Protein AF-A0A1J9QY02-F1 (afdb_monomer_lite)

Radius of gyration: 29.74 Å; chains: 1; bounding box: 43×80×34 Å

Secondary structure (DSSP, 8-state):
--HHHHHHHHHHHHHHHHHHHHHHHHH-HHHHHHHHHHSPPPPPP-----------S--TT-S------------STTHHHHHTT--

Organism: NCBI:txid1658174

Foldseek 3Di:
DDPVVVVVVVVVVVCVVCVVVVVVCVVDVVNVVVCCVVDPPDPDDPPPDPDPPCPDPPPPPPDDDDDDDDDDDDDDPPPVVVVVVVD

Sequence (87 aa):
LTPQLLKAAVTTALNKLLAPVQAAFQANPDWQEIEKKAYPPPPEPEKKKKKPKDKGCRYPGGGAAAAAAAPRQEVDGVEEKLEKLAV

Structure (mmCIF, N/CA/C/O backbone):
data_AF-A0A1J9QY02-F1
#
_entry.id   AF-A0A1J9QY02-F1
#
loop_
_atom_site.group_PDB
_atom_site.id
_atom_site.type_symbol
_atom_site.label_atom_id
_atom_site.label_alt_id
_atom_site.label_comp_id
_atom_site.label_asym_id
_atom_site.label_entity_id
_atom_site.label_seq_id
_atom_site.pdbx_PDB_ins_code
_atom_site.Cartn_x
_atom_site.Cartn_y
_atom_site.Cartn_z
_atom_site.occupancy
_atom_site.B_iso_or_equiv
_atom_site.auth_seq_id
_atom_site.auth_comp_id
_atom_site.auth_asym_id
_atom_site.auth_atom_id
_atom_site.pdbx_PDB_model_num
ATOM 1 N N . LEU A 1 1 ? 12.099 -13.633 -20.624 1.00 84.06 1 LEU A N 1
ATOM 2 C CA . LEU A 1 1 ? 11.643 -12.788 -19.496 1.00 84.06 1 LEU A CA 1
ATOM 3 C C . LEU A 1 1 ? 12.236 -11.396 -19.679 1.00 84.06 1 LEU A C 1
ATOM 5 O O . LEU A 1 1 ? 13.452 -11.281 -19.654 1.00 84.06 1 LEU A O 1
ATOM 9 N N . THR A 1 2 ? 11.419 -10.371 -19.934 1.00 94.44 2 THR A N 1
ATOM 10 C CA . THR A 1 2 ? 11.900 -8.980 -20.026 1.00 94.44 2 THR A CA 1
ATOM 11 C C . THR A 1 2 ? 11.574 -8.225 -18.735 1.00 94.44 2 THR A C 1
ATOM 13 O O . THR A 1 2 ? 10.586 -8.560 -18.073 1.00 94.44 2 THR A O 1
ATOM 16 N N . PRO A 1 3 ? 12.350 -7.191 -18.363 1.00 94.50 3 PRO A N 1
ATOM 17 C CA . PRO A 1 3 ? 12.051 -6.379 -17.184 1.00 94.50 3 PRO A CA 1
ATOM 18 C C . PRO A 1 3 ? 10.649 -5.751 -17.215 1.00 94.50 3 PRO A C 1
ATOM 20 O O . PRO A 1 3 ? 10.009 -5.616 -16.175 1.00 94.50 3 PRO A O 1
ATOM 23 N N . GLN A 1 4 ? 10.158 -5.385 -18.401 1.00 95.50 4 GLN A N 1
ATOM 24 C CA . GLN A 1 4 ? 8.831 -4.802 -18.605 1.00 95.50 4 GLN A CA 1
ATOM 25 C C . GLN A 1 4 ? 7.727 -5.802 -18.245 1.00 95.50 4 GLN A C 1
ATOM 27 O O . GLN A 1 4 ? 6.812 -5.459 -17.497 1.00 95.50 4 GLN A O 1
ATOM 32 N N . LEU A 1 5 ? 7.850 -7.050 -18.713 1.00 94.81 5 LEU A N 1
ATOM 33 C CA . LEU A 1 5 ? 6.902 -8.112 -18.376 1.00 94.81 5 LEU A CA 1
ATOM 34 C C . LEU A 1 5 ? 6.952 -8.467 -16.888 1.00 94.81 5 LEU A C 1
ATOM 36 O O . LEU A 1 5 ? 5.905 -8.675 -16.280 1.00 94.81 5 LEU A O 1
ATOM 40 N N . LEU A 1 6 ? 8.145 -8.490 -16.288 1.00 95.19 6 LEU A N 1
ATOM 41 C CA . LEU A 1 6 ? 8.300 -8.791 -14.865 1.00 95.19 6 LEU A CA 1
ATOM 42 C C . LEU A 1 6 ? 7.605 -7.741 -13.996 1.00 95.19 6 LEU A C 1
ATOM 44 O O . LEU A 1 6 ? 6.828 -8.102 -13.117 1.00 95.19 6 LEU A O 1
ATOM 48 N N . LYS A 1 7 ? 7.828 -6.449 -14.267 1.00 95.50 7 LYS A N 1
ATOM 49 C CA . LYS A 1 7 ? 7.165 -5.363 -13.531 1.00 95.50 7 LYS A CA 1
ATOM 50 C C . LYS A 1 7 ? 5.643 -5.477 -13.630 1.00 95.50 7 LYS A C 1
ATOM 52 O O . LYS A 1 7 ? 4.978 -5.471 -12.604 1.00 95.50 7 LYS A O 1
ATOM 57 N N . ALA A 1 8 ? 5.101 -5.666 -14.835 1.00 96.06 8 ALA A N 1
ATOM 58 C CA . ALA A 1 8 ? 3.656 -5.780 -15.039 1.00 96.06 8 ALA A CA 1
ATOM 59 C C . ALA A 1 8 ? 3.038 -6.986 -14.300 1.00 96.06 8 ALA A C 1
ATOM 61 O O . ALA A 1 8 ? 1.991 -6.863 -13.654 1.00 96.06 8 ALA A O 1
ATOM 62 N N . ALA A 1 9 ? 3.703 -8.144 -14.357 1.00 96.12 9 ALA A N 1
ATOM 63 C CA . ALA A 1 9 ? 3.253 -9.356 -13.680 1.00 96.12 9 ALA A CA 1
ATOM 64 C C . ALA A 1 9 ? 3.299 -9.211 -12.150 1.00 96.12 9 ALA A C 1
ATOM 66 O O . ALA A 1 9 ? 2.324 -9.536 -11.471 1.00 96.12 9 ALA A O 1
ATOM 67 N N . VAL A 1 10 ? 4.393 -8.661 -11.612 1.00 96.56 10 VAL A N 1
ATOM 68 C CA . VAL A 1 10 ? 4.549 -8.423 -10.170 1.00 96.56 10 VAL A CA 1
ATOM 69 C C . VAL A 1 10 ? 3.533 -7.401 -9.671 1.00 96.56 10 VAL A C 1
ATOM 71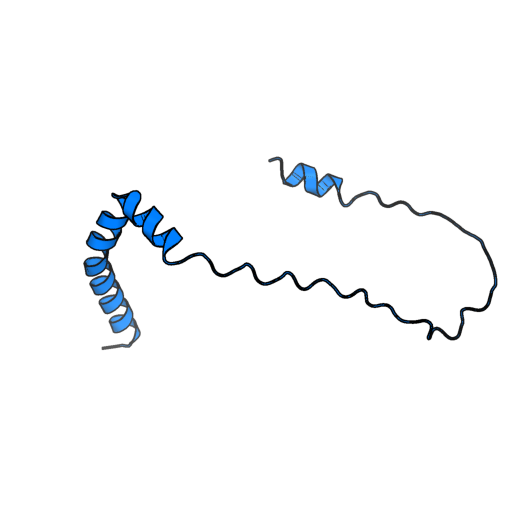 O O . VAL A 1 10 ? 2.876 -7.661 -8.669 1.00 96.56 10 VAL A O 1
ATOM 74 N N . THR A 1 11 ? 3.332 -6.284 -10.377 1.00 97.00 11 THR A N 1
ATOM 75 C CA . THR A 1 11 ? 2.322 -5.280 -10.004 1.00 97.00 11 THR A CA 1
ATOM 76 C C . THR A 1 11 ? 0.928 -5.895 -9.938 1.00 97.00 11 THR A C 1
ATOM 78 O O . THR A 1 11 ? 0.188 -5.654 -8.989 1.00 97.00 11 THR A O 1
ATOM 81 N N . THR A 1 12 ? 0.579 -6.745 -10.905 1.00 97.00 12 THR A N 1
ATOM 82 C CA . THR A 1 12 ? -0.726 -7.416 -10.924 1.00 97.00 12 THR A CA 1
ATOM 83 C C . THR A 1 12 ? -0.891 -8.368 -9.738 1.00 97.00 12 THR A C 1
ATOM 85 O O . THR A 1 12 ? -1.939 -8.371 -9.094 1.00 97.00 12 THR A O 1
ATOM 88 N N . ALA A 1 13 ? 0.130 -9.173 -9.432 1.00 97.50 13 ALA A N 1
ATOM 89 C CA . ALA A 1 13 ? 0.102 -10.08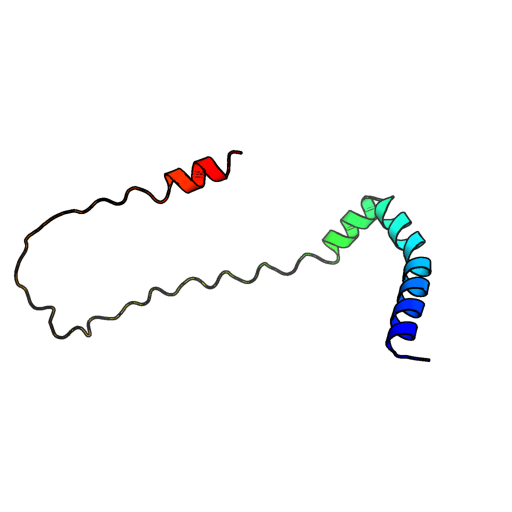9 -8.292 1.00 97.50 13 ALA A CA 1
ATOM 90 C C . ALA A 1 13 ? 0.023 -9.336 -6.953 1.00 97.50 13 ALA A C 1
ATOM 92 O O . ALA A 1 13 ? -0.776 -9.689 -6.087 1.00 97.50 13 ALA A O 1
ATOM 93 N N . LEU A 1 14 ? 0.800 -8.262 -6.815 1.00 97.88 14 LEU A N 1
ATOM 94 C CA . LEU A 1 14 ? 0.845 -7.431 -5.617 1.00 97.88 14 LEU A CA 1
ATOM 95 C C . LEU A 1 14 ? -0.495 -6.722 -5.386 1.00 97.88 14 LEU A C 1
ATOM 97 O O . LEU A 1 14 ? -1.028 -6.772 -4.281 1.00 97.88 14 LEU A O 1
ATOM 101 N N . ASN A 1 15 ? -1.100 -6.152 -6.429 1.00 97.81 15 ASN A N 1
ATOM 102 C CA . ASN A 1 15 ? -2.410 -5.508 -6.318 1.00 97.81 15 ASN A CA 1
ATOM 103 C C . ASN A 1 15 ? -3.505 -6.494 -5.893 1.00 97.81 15 ASN A C 1
ATOM 105 O O . ASN A 1 15 ? -4.345 -6.149 -5.069 1.00 97.81 15 ASN A O 1
ATOM 109 N N . LYS A 1 16 ? -3.478 -7.736 -6.396 1.00 97.50 16 LYS A N 1
ATOM 110 C CA . LYS A 1 16 ? -4.423 -8.782 -5.966 1.00 97.50 16 LYS A CA 1
ATOM 111 C C . LYS A 1 16 ? -4.274 -9.123 -4.484 1.00 97.50 16 LYS A C 1
ATOM 113 O O . LYS A 1 16 ? -5.276 -9.346 -3.815 1.00 97.50 16 LYS A O 1
ATOM 118 N N . LEU A 1 17 ? -3.040 -9.147 -3.981 1.00 97.56 17 LEU A N 1
ATOM 119 C CA . LEU A 1 17 ? -2.761 -9.417 -2.573 1.00 97.56 17 LEU A CA 1
ATOM 120 C C . LEU A 1 17 ? -3.185 -8.253 -1.664 1.00 97.56 17 LEU A C 1
ATOM 122 O O . LEU A 1 17 ? -3.708 -8.488 -0.578 1.00 97.56 17 LEU A O 1
ATOM 126 N N . LEU A 1 18 ? -2.981 -7.007 -2.104 1.00 97.50 18 LEU A N 1
ATOM 127 C CA . LEU A 1 18 ? -3.314 -5.816 -1.316 1.00 97.50 18 LEU A CA 1
ATOM 128 C C . LEU A 1 18 ? -4.791 -5.410 -1.387 1.00 97.50 18 LEU A C 1
ATOM 130 O O . LEU A 1 18 ? -5.271 -4.754 -0.465 1.00 97.50 18 LEU A O 1
ATOM 134 N N . ALA A 1 19 ? -5.520 -5.804 -2.434 1.00 97.31 19 ALA A N 1
ATOM 135 C CA . ALA A 1 19 ? -6.934 -5.475 -2.617 1.00 97.31 19 ALA A CA 1
ATOM 136 C C . ALA A 1 19 ? -7.819 -5.733 -1.376 1.00 97.31 19 ALA A C 1
ATOM 138 O O . ALA A 1 19 ? -8.534 -4.813 -0.977 1.00 97.31 19 ALA A O 1
ATOM 139 N N . PRO A 1 20 ? -7.780 -6.909 -0.710 1.00 97.44 20 PRO A N 1
ATOM 140 C CA . PRO A 1 20 ? -8.597 -7.137 0.484 1.00 97.44 20 PRO A CA 1
ATOM 141 C C . PRO A 1 20 ? -8.191 -6.255 1.673 1.00 97.44 20 PRO A C 1
ATOM 143 O O . PRO A 1 20 ? -9.055 -5.821 2.430 1.00 97.44 20 PRO A O 1
ATOM 146 N N . VAL A 1 21 ? -6.899 -5.949 1.827 1.00 95.94 21 VAL A N 1
ATOM 147 C CA . VAL A 1 21 ? -6.402 -5.074 2.902 1.00 95.94 21 VAL A CA 1
ATOM 148 C C . VAL A 1 21 ? -6.889 -3.643 2.691 1.00 95.94 21 VAL A C 1
ATOM 150 O O . VAL A 1 21 ? -7.394 -3.016 3.619 1.00 95.94 21 VAL A O 1
ATOM 153 N N . GLN A 1 22 ? -6.802 -3.145 1.455 1.00 95.56 22 GLN A N 1
ATOM 154 C CA . GLN A 1 22 ? -7.323 -1.828 1.092 1.00 95.56 22 GLN A CA 1
ATOM 155 C C . GLN A 1 22 ? -8.841 -1.761 1.281 1.00 95.56 22 GLN A C 1
ATOM 157 O O . GLN A 1 22 ? -9.335 -0.789 1.840 1.00 95.56 22 GLN A O 1
ATOM 162 N N . ALA A 1 23 ? -9.581 -2.799 0.884 1.00 96.44 23 ALA A N 1
ATOM 163 C CA . ALA A 1 23 ? -11.027 -2.851 1.083 1.00 96.44 23 ALA A CA 1
ATOM 164 C C . ALA A 1 23 ? -11.410 -2.820 2.573 1.00 96.44 23 ALA A C 1
ATOM 166 O O . ALA A 1 23 ? -12.297 -2.060 2.956 1.00 96.44 23 ALA A O 1
ATOM 167 N N . ALA A 1 24 ? -10.714 -3.585 3.421 1.00 95.25 24 ALA A N 1
ATOM 168 C CA . ALA A 1 24 ? -10.939 -3.583 4.867 1.00 95.25 24 ALA A CA 1
ATOM 169 C C . ALA A 1 24 ? -10.640 -2.214 5.503 1.00 95.25 24 ALA A C 1
ATOM 171 O O . ALA A 1 24 ? -11.398 -1.745 6.348 1.00 95.25 24 ALA A O 1
ATOM 172 N N . PHE A 1 25 ? -9.572 -1.550 5.056 1.00 94.88 25 PHE A N 1
ATOM 173 C CA . PHE A 1 25 ? -9.223 -0.202 5.497 1.00 94.88 25 PHE A CA 1
ATOM 174 C C . PHE A 1 25 ? -10.253 0.852 5.059 1.00 94.88 25 PHE A C 1
ATOM 176 O O . PHE A 1 25 ? -10.628 1.722 5.841 1.00 94.88 25 PHE A O 1
ATOM 183 N N . GLN A 1 26 ? -10.763 0.763 3.829 1.00 94.00 26 GLN A N 1
ATOM 184 C CA . GLN A 1 26 ? -11.768 1.706 3.330 1.00 94.00 26 GLN A CA 1
ATOM 185 C C . GLN A 1 26 ? -13.149 1.499 3.963 1.00 94.00 26 GLN A C 1
ATOM 187 O O . GLN A 1 26 ? -13.901 2.457 4.110 1.00 94.00 26 GLN A O 1
ATOM 192 N N . ALA A 1 27 ? -13.480 0.268 4.358 1.00 95.75 27 ALA A N 1
ATOM 193 C CA . ALA A 1 27 ? -14.741 -0.042 5.024 1.00 95.75 27 ALA A CA 1
ATOM 194 C C . ALA A 1 27 ? -14.792 0.433 6.488 1.00 95.75 27 ALA A C 1
ATOM 196 O O . ALA A 1 27 ? -15.889 0.594 7.020 1.00 95.75 27 ALA A O 1
ATOM 197 N N . ASN A 1 28 ? -13.640 0.643 7.141 1.00 94.19 28 ASN A N 1
ATOM 198 C CA . ASN A 1 28 ? -13.576 0.999 8.557 1.00 94.19 28 ASN A CA 1
ATOM 199 C C . ASN A 1 28 ? -13.033 2.429 8.783 1.00 94.19 28 ASN A C 1
ATOM 201 O O . ASN A 1 28 ? -11.822 2.640 8.673 1.00 94.19 28 ASN A O 1
ATOM 205 N N . PRO A 1 29 ? -13.885 3.404 9.158 1.00 91.50 29 PRO A N 1
ATOM 206 C CA . PRO A 1 29 ? -13.455 4.782 9.397 1.00 91.50 29 PRO A CA 1
ATOM 207 C C . PRO A 1 29 ? -12.503 4.919 10.594 1.00 91.50 29 PRO A C 1
ATOM 209 O O . PRO A 1 29 ? -11.578 5.731 10.537 1.00 91.50 29 PRO A O 1
ATOM 212 N N . ASP A 1 30 ? -12.646 4.084 11.626 1.00 92.00 30 ASP A N 1
ATOM 213 C CA . ASP A 1 30 ? -11.798 4.140 12.824 1.00 92.00 30 ASP A CA 1
ATOM 214 C C . ASP A 1 30 ? -10.328 3.872 12.473 1.00 92.00 30 ASP A C 1
ATOM 216 O O . ASP A 1 30 ? -9.410 4.488 13.020 1.00 92.00 30 ASP A O 1
ATOM 220 N N . TRP A 1 31 ? -10.086 2.981 11.508 1.00 91.94 31 TRP A N 1
ATOM 221 C CA . TRP A 1 31 ? -8.737 2.677 11.029 1.00 91.94 31 TRP A CA 1
ATOM 222 C C . TRP A 1 31 ? -8.115 3.857 10.276 1.00 91.94 31 TRP A C 1
ATOM 224 O O . TRP A 1 31 ? -6.920 4.112 10.431 1.00 91.94 31 TRP A O 1
ATOM 234 N N . GLN A 1 32 ? -8.913 4.623 9.528 1.00 91.31 32 GLN A N 1
ATOM 235 C CA . GLN A 1 32 ? -8.444 5.825 8.829 1.00 91.31 32 GLN A CA 1
ATOM 236 C C . GLN A 1 32 ? -8.094 6.951 9.804 1.00 91.31 32 GLN A C 1
ATOM 238 O O . GLN A 1 32 ? -7.147 7.710 9.588 1.00 91.31 32 GLN A O 1
ATOM 243 N N . GLU A 1 33 ? -8.847 7.080 10.896 1.00 90.19 33 GLU A N 1
ATOM 244 C CA . GLU A 1 33 ? -8.545 8.059 11.938 1.00 90.19 33 GLU A CA 1
ATOM 245 C C . GLU A 1 33 ? -7.253 7.730 12.685 1.00 90.19 33 GLU A C 1
ATOM 247 O O . GLU A 1 33 ? -6.464 8.632 12.987 1.00 90.19 33 GLU A O 1
ATOM 252 N N . ILE A 1 34 ? -7.020 6.447 12.971 1.00 89.81 34 ILE A N 1
ATOM 253 C CA . ILE A 1 34 ? -5.778 5.984 13.593 1.00 89.81 34 ILE A CA 1
ATOM 254 C C . ILE A 1 34 ? -4.593 6.225 12.655 1.00 89.81 34 ILE A C 1
ATOM 256 O O . ILE A 1 34 ? -3.567 6.715 13.121 1.00 89.81 34 ILE A O 1
ATOM 260 N N . GLU A 1 35 ? -4.731 5.966 11.351 1.00 89.81 35 GLU A N 1
ATOM 261 C CA . GLU A 1 35 ? -3.675 6.245 10.368 1.00 89.81 35 GLU A CA 1
ATOM 262 C C . GLU A 1 35 ? -3.264 7.723 10.394 1.00 89.81 35 GLU A C 1
ATOM 264 O O . GLU A 1 35 ? -2.080 8.026 10.526 1.00 89.81 35 GLU A O 1
ATOM 269 N N . LYS A 1 36 ? -4.231 8.649 10.366 1.00 88.56 36 LYS A N 1
ATOM 270 C CA . LYS A 1 36 ? -3.961 10.100 10.407 1.00 88.56 36 LYS A CA 1
ATOM 271 C C . LYS A 1 36 ? -3.264 10.544 11.694 1.00 88.56 36 LYS A C 1
ATOM 273 O O . LYS A 1 36 ? -2.463 11.475 11.667 1.00 88.56 36 LYS A O 1
ATOM 278 N N . LYS A 1 37 ? -3.582 9.905 12.824 1.00 89.25 37 LYS A N 1
ATOM 279 C CA . LYS A 1 37 ? -2.944 10.182 14.122 1.00 89.25 37 LYS A CA 1
ATOM 280 C C . LYS A 1 37 ? -1.539 9.579 14.203 1.00 89.25 37 LYS A C 1
ATOM 282 O O . LYS A 1 37 ? -0.650 10.207 14.768 1.00 89.25 37 LYS A O 1
ATOM 287 N N . ALA A 1 38 ? -1.344 8.379 13.657 1.00 91.12 38 ALA A N 1
ATOM 288 C CA . ALA A 1 38 ? -0.068 7.665 13.672 1.00 91.12 38 ALA A CA 1
ATOM 289 C C . ALA A 1 38 ? 0.943 8.253 12.677 1.00 91.12 38 ALA A C 1
ATOM 291 O O . ALA A 1 38 ? 2.135 8.323 12.973 1.00 91.12 38 ALA A O 1
ATOM 292 N N . TYR A 1 39 ? 0.458 8.705 11.522 1.00 88.38 39 TYR A N 1
ATOM 293 C CA . TYR A 1 39 ? 1.250 9.279 10.441 1.00 88.38 39 TYR A CA 1
ATOM 294 C C . TYR A 1 39 ? 0.709 10.668 10.079 1.00 88.38 39 TYR A C 1
ATOM 296 O O . TYR A 1 39 ? 0.072 10.833 9.034 1.00 88.38 39 TYR A O 1
ATOM 304 N N . PRO A 1 40 ? 0.937 11.688 10.933 1.00 84.19 40 PRO A N 1
ATOM 305 C CA . PRO A 1 40 ? 0.560 13.049 10.594 1.00 84.19 40 PRO A CA 1
ATOM 306 C C . PRO A 1 40 ? 1.307 13.491 9.324 1.00 84.19 40 PRO A C 1
ATOM 308 O O . PRO A 1 40 ? 2.479 13.137 9.146 1.00 84.19 40 PRO A O 1
ATOM 311 N N . PRO A 1 41 ? 0.665 14.268 8.433 1.00 81.00 41 PRO A N 1
ATOM 312 C CA . PRO A 1 41 ? 1.326 14.799 7.249 1.00 81.00 41 PRO A CA 1
ATOM 313 C C . PRO A 1 41 ? 2.599 15.566 7.638 1.00 81.00 41 PRO A C 1
ATOM 315 O O . PRO A 1 41 ? 2.595 16.256 8.665 1.00 81.00 41 PRO A O 1
ATOM 318 N N . PRO A 1 42 ? 3.679 15.492 6.836 1.00 80.06 42 PRO A N 1
ATOM 319 C CA . PRO A 1 42 ? 4.858 16.311 7.067 1.00 80.06 42 PRO A CA 1
ATOM 320 C C . PRO A 1 42 ? 4.457 17.788 7.157 1.00 80.06 42 PRO A C 1
ATOM 322 O O . PRO A 1 42 ? 3.605 18.221 6.372 1.00 80.06 42 PRO A O 1
ATOM 325 N N . PRO A 1 43 ? 5.048 18.566 8.082 1.00 76.31 43 PRO A N 1
ATOM 326 C CA . PRO A 1 43 ? 4.764 19.990 8.170 1.00 76.31 43 PRO A CA 1
ATOM 327 C C . PRO A 1 43 ? 5.011 20.628 6.804 1.00 76.31 43 PRO A C 1
ATOM 329 O O . PRO A 1 43 ? 6.022 20.335 6.155 1.00 76.31 43 PRO A O 1
ATOM 332 N N . GLU A 1 44 ? 4.070 21.465 6.354 1.00 73.81 44 GLU A N 1
ATOM 333 C CA . GLU A 1 44 ? 4.225 22.174 5.087 1.00 73.81 44 GLU A CA 1
ATOM 334 C C . GLU A 1 44 ? 5.595 22.863 5.075 1.00 73.81 44 GLU A C 1
ATOM 336 O O . GLU A 1 44 ? 5.950 23.526 6.058 1.00 73.81 44 GLU A O 1
ATOM 341 N N . PRO A 1 45 ? 6.389 22.702 3.999 1.00 73.88 45 PRO A N 1
ATOM 342 C CA . PRO A 1 45 ? 7.703 23.315 3.929 1.00 73.88 45 PRO A CA 1
ATOM 343 C C . PRO A 1 45 ? 7.532 24.815 4.146 1.00 73.88 45 PRO A C 1
ATOM 345 O O . PRO A 1 45 ? 6.803 25.463 3.389 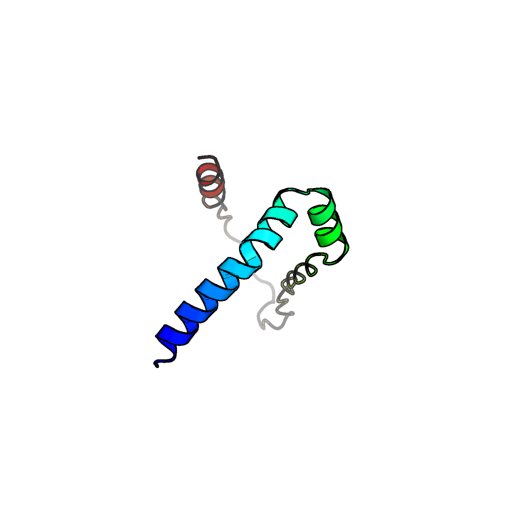1.00 73.88 45 PRO A O 1
ATOM 348 N N . GLU A 1 46 ? 8.175 25.346 5.195 1.00 69.88 46 GLU A N 1
ATOM 349 C CA . GLU A 1 46 ? 8.081 26.757 5.559 1.00 69.88 46 GLU A CA 1
ATOM 350 C C . GLU A 1 46 ? 8.261 27.596 4.297 1.00 69.88 46 GLU A C 1
ATOM 352 O O . GLU A 1 46 ? 9.323 27.585 3.661 1.00 69.88 46 GLU A O 1
ATOM 357 N N . LYS A 1 47 ? 7.187 28.290 3.895 1.00 69.44 47 LYS A N 1
ATOM 358 C CA . LYS A 1 47 ? 7.206 29.179 2.736 1.00 69.44 47 LYS A CA 1
ATOM 359 C C . LYS A 1 47 ? 8.347 30.152 2.967 1.00 69.44 47 LYS A C 1
ATOM 361 O O . LYS A 1 47 ? 8.242 31.022 3.831 1.00 69.44 47 LYS A O 1
ATOM 366 N N . LYS A 1 48 ? 9.444 29.976 2.219 1.00 70.06 48 LYS A N 1
ATOM 367 C CA . LYS A 1 48 ? 10.640 30.818 2.303 1.00 70.06 48 LYS A CA 1
ATOM 368 C C . LYS A 1 48 ? 10.180 32.265 2.213 1.00 70.06 48 LYS A C 1
ATOM 370 O O . LYS A 1 48 ? 9.819 32.734 1.132 1.00 70.06 48 LYS A O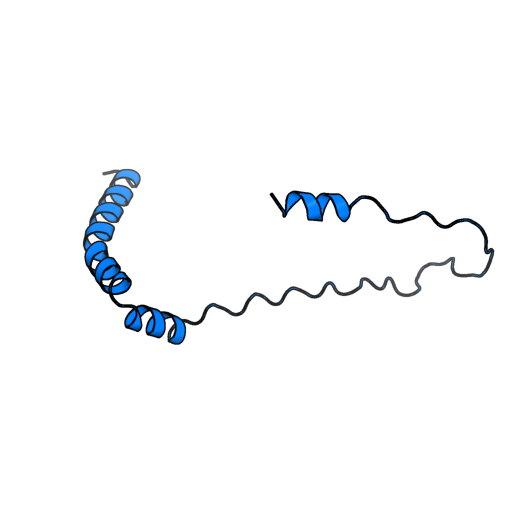 1
ATOM 375 N N . LYS A 1 49 ? 10.152 32.959 3.356 1.00 67.94 49 LYS A N 1
ATOM 376 C CA . LYS A 1 49 ? 9.826 34.382 3.409 1.00 67.94 49 LYS A CA 1
ATOM 377 C C . LYS A 1 49 ? 10.812 35.060 2.470 1.00 67.94 49 LYS A C 1
ATOM 379 O O . LYS A 1 49 ? 12.023 34.957 2.671 1.00 67.94 49 LYS A O 1
ATOM 384 N N . LYS A 1 50 ? 10.301 35.680 1.400 1.00 70.62 50 LYS A N 1
ATOM 385 C CA . LYS A 1 50 ? 11.124 36.468 0.479 1.00 70.62 50 LYS A CA 1
ATOM 386 C C . LYS A 1 50 ? 11.819 37.520 1.327 1.00 70.62 50 LYS A C 1
ATOM 388 O O . LYS A 1 50 ? 11.177 38.465 1.773 1.00 70.62 50 LYS A O 1
ATOM 393 N N . LYS A 1 51 ? 13.112 37.326 1.588 1.00 71.19 51 LYS A N 1
ATOM 394 C CA . LYS A 1 51 ? 13.924 38.333 2.261 1.00 71.19 51 LYS A CA 1
ATOM 395 C C . LYS A 1 51 ? 13.859 39.578 1.373 1.00 71.19 51 LYS A C 1
ATOM 397 O O . LYS A 1 51 ? 14.249 39.465 0.204 1.00 71.19 51 LYS A O 1
ATOM 402 N N . PRO A 1 52 ? 13.327 40.715 1.859 1.00 68.44 52 PRO A N 1
ATOM 403 C CA . PRO A 1 52 ? 13.335 41.948 1.094 1.00 68.44 52 PRO A CA 1
ATOM 404 C C . PRO A 1 52 ? 14.774 42.203 0.663 1.00 68.44 52 PRO A C 1
ATOM 406 O O . PRO A 1 52 ? 15.693 42.183 1.486 1.00 68.44 52 PRO A O 1
ATOM 409 N N . LYS A 1 53 ? 14.991 42.337 -0.645 1.00 67.88 53 LYS A N 1
ATOM 410 C CA . LYS A 1 53 ? 16.300 42.683 -1.188 1.00 67.88 53 LYS A CA 1
ATOM 411 C C . LYS A 1 53 ? 16.478 44.176 -0.935 1.00 67.88 53 LYS A C 1
ATOM 413 O O . LYS A 1 53 ? 16.279 44.977 -1.842 1.00 67.88 53 LYS A O 1
ATOM 418 N N . ASP A 1 54 ? 16.787 44.535 0.305 1.00 67.25 54 ASP A N 1
ATOM 419 C CA . ASP A 1 54 ? 17.214 45.888 0.612 1.00 67.25 54 ASP A CA 1
ATOM 420 C C . ASP A 1 54 ? 18.567 46.088 -0.072 1.00 67.25 54 ASP A C 1
ATOM 422 O O . ASP A 1 54 ? 19.603 45.546 0.333 1.00 67.25 54 ASP A O 1
ATOM 426 N N . LYS A 1 55 ? 18.529 46.771 -1.215 1.00 63.06 55 LYS A N 1
ATOM 427 C CA . LYS A 1 55 ? 19.723 47.257 -1.891 1.00 63.06 55 LYS A CA 1
ATOM 428 C C . 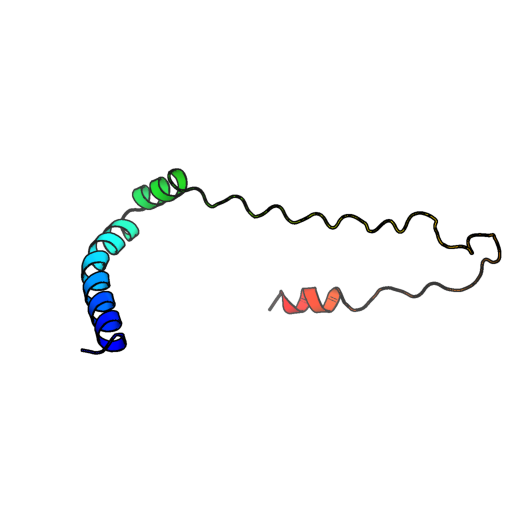LYS A 1 55 ? 20.187 48.454 -1.065 1.00 63.06 55 LYS A C 1
ATOM 430 O O . LYS A 1 55 ? 19.960 49.589 -1.470 1.00 63.06 55 LYS A O 1
ATOM 435 N N . GLY A 1 56 ? 20.776 48.186 0.103 1.00 62.94 56 GLY A N 1
ATOM 436 C CA . GLY A 1 56 ? 21.235 49.228 1.018 1.00 62.94 56 GLY A CA 1
ATOM 437 C C . GLY A 1 56 ? 22.006 50.309 0.260 1.00 62.94 56 GLY A C 1
ATOM 438 O O . GLY A 1 56 ? 22.737 49.951 -0.662 1.00 62.94 56 GLY A O 1
ATOM 439 N N . CYS A 1 57 ? 21.782 51.575 0.645 1.00 60.78 57 CYS A N 1
ATOM 440 C CA . CYS A 1 57 ? 22.211 52.897 0.129 1.00 60.78 57 CYS A CA 1
ATOM 441 C C . CYS A 1 57 ? 23.512 53.046 -0.712 1.00 60.78 57 CYS A C 1
ATOM 443 O O . CYS A 1 57 ? 24.205 54.053 -0.627 1.00 60.78 57 CYS A O 1
ATOM 445 N N . ARG A 1 58 ? 23.855 52.100 -1.585 1.00 55.53 58 ARG A N 1
ATOM 446 C CA . ARG A 1 58 ? 24.991 52.137 -2.518 1.00 55.53 58 ARG A CA 1
ATOM 447 C C . ARG A 1 58 ? 24.580 52.643 -3.898 1.00 55.53 58 ARG A C 1
ATOM 449 O O . ARG A 1 58 ? 25.158 52.217 -4.893 1.00 55.53 58 ARG A O 1
ATOM 456 N N . TYR A 1 59 ? 23.575 53.509 -3.990 1.00 54.22 59 TYR A N 1
ATOM 457 C CA . TYR A 1 59 ? 23.381 54.271 -5.219 1.00 54.22 59 TYR A CA 1
ATOM 458 C C . TYR A 1 59 ? 24.217 55.550 -5.102 1.00 54.22 59 TYR A C 1
ATOM 460 O O . TYR A 1 59 ? 23.841 56.436 -4.330 1.00 54.22 59 TYR A O 1
ATOM 468 N N . PRO A 1 60 ? 25.357 55.673 -5.809 1.00 49.41 60 PRO A N 1
ATOM 469 C CA . PRO A 1 60 ? 26.015 56.961 -5.936 1.00 49.41 60 PRO A CA 1
ATOM 470 C C . PRO A 1 60 ? 25.117 57.813 -6.840 1.00 49.41 60 PRO A C 1
ATOM 472 O O . PRO A 1 60 ? 25.077 57.631 -8.051 1.00 49.41 60 PRO A O 1
ATOM 475 N N . GLY A 1 61 ? 24.299 58.664 -6.225 1.00 50.56 61 GLY A N 1
ATOM 476 C CA . GLY A 1 61 ? 23.326 59.503 -6.931 1.00 50.56 61 GLY A CA 1
ATOM 477 C C . GLY A 1 61 ? 22.160 59.992 -6.072 1.00 50.56 61 GLY A C 1
ATOM 478 O O . GLY A 1 61 ? 21.406 60.851 -6.512 1.00 50.56 61 GLY A O 1
ATOM 479 N N . GLY A 1 62 ? 22.009 59.495 -4.839 1.00 51.56 62 GLY A N 1
ATOM 480 C CA . GLY A 1 62 ? 21.029 60.004 -3.874 1.00 51.56 62 GLY A CA 1
ATOM 481 C C . GLY A 1 62 ? 21.442 61.343 -3.260 1.00 51.56 62 GLY A C 1
ATOM 482 O O . GLY A 1 62 ? 21.694 61.413 -2.063 1.00 51.56 62 GLY A O 1
ATOM 483 N N . GLY A 1 63 ? 21.540 62.386 -4.081 1.00 40.72 63 GLY A N 1
ATOM 484 C CA . GLY A 1 63 ? 21.801 63.760 -3.664 1.00 40.72 63 GLY A CA 1
ATOM 485 C C . GLY A 1 63 ? 20.842 64.712 -4.367 1.00 40.72 63 GLY A C 1
ATOM 486 O O . GLY A 1 63 ? 21.147 65.197 -5.444 1.00 40.72 63 GLY A O 1
ATOM 487 N N . ALA A 1 64 ? 19.676 64.909 -3.746 1.00 49.31 64 ALA A N 1
ATOM 488 C CA . ALA A 1 64 ? 18.774 66.057 -3.859 1.00 49.31 64 ALA A CA 1
ATOM 489 C C . ALA A 1 64 ? 18.725 66.829 -5.199 1.00 49.31 64 ALA A C 1
ATOM 491 O O . ALA A 1 64 ? 19.445 67.806 -5.369 1.00 49.31 64 ALA A O 1
ATOM 492 N N . ALA A 1 65 ? 17.763 66.500 -6.071 1.00 38.16 65 ALA A N 1
ATOM 493 C CA . ALA A 1 65 ? 17.096 67.491 -6.927 1.00 38.16 65 ALA A CA 1
ATOM 494 C C . ALA A 1 65 ? 15.793 66.937 -7.540 1.00 38.16 65 ALA A C 1
ATOM 496 O O . ALA A 1 65 ? 15.819 65.904 -8.197 1.00 38.16 65 ALA A O 1
ATOM 497 N N . ALA A 1 66 ? 14.700 67.690 -7.353 1.00 34.62 66 ALA A N 1
ATOM 498 C CA . ALA A 1 66 ? 13.441 67.696 -8.119 1.00 34.62 66 ALA A CA 1
ATOM 499 C C . ALA A 1 66 ? 12.621 66.380 -8.127 1.00 34.62 66 ALA A C 1
ATOM 501 O O . ALA A 1 66 ? 12.930 65.439 -8.839 1.00 34.62 66 ALA A O 1
ATOM 502 N N . ALA A 1 67 ? 11.547 66.192 -7.354 1.00 42.69 67 ALA A N 1
ATOM 503 C CA . ALA A 1 67 ? 10.312 66.985 -7.327 1.00 42.69 67 ALA A CA 1
ATOM 504 C C . ALA A 1 67 ? 9.811 67.391 -8.729 1.00 42.69 67 ALA A C 1
ATOM 506 O O . ALA A 1 67 ? 10.002 68.533 -9.123 1.00 42.69 67 ALA A O 1
ATOM 507 N N . ALA A 1 68 ? 9.184 66.458 -9.462 1.00 39.25 68 ALA A N 1
ATOM 508 C CA . ALA A 1 68 ? 7.976 66.676 -10.277 1.00 39.25 68 ALA A CA 1
ATOM 509 C C . ALA A 1 68 ? 7.615 65.432 -11.121 1.00 39.25 68 ALA A C 1
ATOM 511 O O . ALA A 1 68 ? 8.491 64.784 -11.678 1.00 39.25 68 ALA A O 1
ATOM 512 N N . ALA A 1 69 ? 6.302 65.217 -11.276 1.00 31.97 69 ALA A N 1
ATOM 513 C CA . ALA A 1 69 ? 5.603 64.474 -12.338 1.00 31.97 69 ALA A CA 1
ATOM 514 C C . ALA A 1 69 ? 5.101 63.029 -12.070 1.00 31.97 69 ALA A C 1
ATOM 516 O O . ALA A 1 69 ? 5.759 62.036 -12.354 1.00 31.97 69 ALA A O 1
ATOM 517 N N . ALA A 1 70 ? 3.8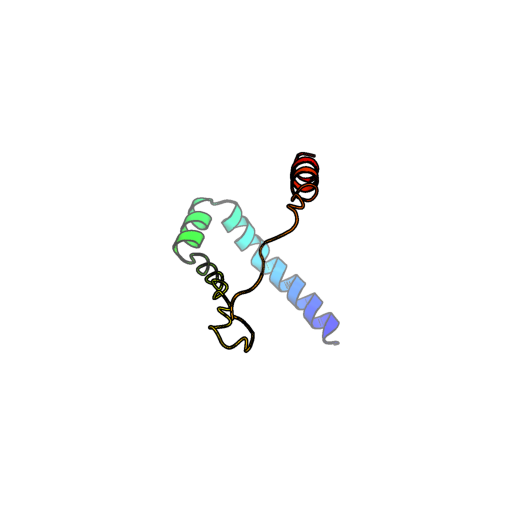13 63.010 -11.693 1.00 34.81 70 ALA A N 1
ATOM 518 C CA . ALA A 1 70 ? 2.716 62.152 -12.171 1.00 34.81 70 ALA A CA 1
ATOM 519 C C . ALA A 1 70 ? 2.460 60.762 -11.527 1.00 34.81 70 ALA A C 1
ATOM 521 O O . ALA A 1 70 ? 3.337 59.900 -11.518 1.00 34.81 70 ALA A O 1
ATOM 522 N N . PRO A 1 71 ? 1.212 60.500 -11.069 1.00 47.41 71 PRO A N 1
ATOM 523 C CA . PRO A 1 71 ? 0.757 59.177 -10.656 1.00 47.41 71 PRO A CA 1
ATOM 524 C C . PRO A 1 71 ? 0.309 58.380 -11.892 1.00 47.41 71 PRO A C 1
ATOM 526 O O . PRO A 1 71 ? -0.362 58.924 -12.769 1.00 47.41 71 PRO A O 1
ATOM 529 N N . ARG A 1 72 ? 0.627 57.083 -11.970 1.00 35.25 72 ARG A N 1
ATOM 530 C CA . ARG A 1 72 ? -0.025 56.185 -12.933 1.00 35.25 72 ARG A CA 1
ATOM 531 C C . ARG A 1 72 ? -0.562 54.962 -12.207 1.00 35.25 72 ARG A C 1
ATOM 533 O O . ARG A 1 72 ? 0.183 54.232 -11.564 1.00 35.25 72 ARG A O 1
ATOM 540 N N . GLN A 1 73 ? -1.882 54.859 -12.281 1.00 39.94 73 GLN A N 1
ATOM 541 C CA . GLN A 1 73 ? -2.753 53.935 -11.579 1.00 39.94 73 GLN A CA 1
ATOM 542 C C . GLN A 1 73 ? -2.453 52.469 -11.886 1.00 39.94 73 GLN A C 1
ATOM 544 O O . GLN A 1 73 ? -2.172 52.083 -13.018 1.00 39.94 73 GLN A O 1
ATOM 549 N N . GLU A 1 74 ? -2.593 51.690 -10.824 1.00 53.66 74 GLU A N 1
ATOM 550 C CA . GLU A 1 74 ? -2.807 50.256 -10.776 1.00 53.66 74 GLU A CA 1
ATOM 551 C C . GLU A 1 74 ? -4.300 49.981 -10.987 1.00 53.66 74 GLU A C 1
ATOM 553 O O . GLU A 1 74 ? -5.098 50.272 -10.105 1.00 53.66 74 GLU A O 1
ATOM 558 N N . VAL A 1 75 ? -4.673 49.465 -12.156 1.00 50.50 75 VAL A N 1
ATOM 559 C CA . VAL A 1 75 ? -5.948 48.783 -12.434 1.00 50.50 75 VAL A CA 1
ATOM 560 C C . VAL A 1 75 ? -5.702 47.857 -13.626 1.00 50.50 75 VAL A C 1
ATOM 562 O O . VAL A 1 75 ? -5.094 48.309 -14.582 1.00 50.50 75 VAL A O 1
ATOM 565 N N . ASP A 1 76 ? -6.038 46.566 -13.500 1.00 46.88 76 ASP A N 1
ATOM 566 C CA . ASP A 1 76 ? -6.461 45.637 -14.582 1.00 46.88 76 ASP A CA 1
ATOM 567 C C . ASP A 1 76 ? -6.234 44.153 -14.207 1.00 46.88 76 ASP A C 1
ATOM 569 O O . ASP A 1 76 ? -6.926 43.272 -14.698 1.00 46.88 76 ASP A O 1
ATOM 573 N N . GLY A 1 77 ? -5.313 43.830 -13.290 1.00 48.22 77 GLY A N 1
ATOM 574 C CA . GLY A 1 77 ? -4.952 42.423 -13.018 1.00 48.22 77 GLY A CA 1
ATOM 575 C C . GLY A 1 77 ? -5.763 41.689 -11.938 1.00 48.22 77 GLY A C 1
ATOM 576 O O . GLY A 1 77 ? -5.640 40.468 -11.808 1.00 48.22 77 GLY A O 1
ATOM 577 N N . VAL A 1 78 ? -6.526 42.412 -11.113 1.00 55.31 78 VAL A N 1
ATOM 578 C CA . VAL A 1 78 ? -7.233 41.834 -9.951 1.00 55.31 78 VAL A CA 1
ATOM 579 C C . VAL A 1 78 ? -8.664 41.420 -10.298 1.00 55.31 78 VAL A C 1
ATOM 581 O O . VAL A 1 78 ? -9.100 40.369 -9.834 1.00 55.31 78 VAL A O 1
ATOM 584 N N . GLU A 1 79 ? -9.347 42.162 -11.172 1.00 54.59 79 GLU A N 1
ATOM 585 C CA . GLU A 1 79 ? -10.743 41.885 -11.545 1.00 54.59 79 GLU A CA 1
ATOM 586 C C . GLU A 1 79 ? -10.864 40.598 -12.390 1.00 54.59 79 GLU A C 1
ATOM 588 O O . GLU A 1 79 ? -11.665 39.718 -12.079 1.00 54.59 79 GLU A O 1
ATOM 593 N N . GLU A 1 80 ? -9.969 40.393 -13.371 1.00 56.66 80 GLU A N 1
ATOM 594 C CA . GLU A 1 80 ? -9.987 39.197 -14.240 1.00 56.66 80 GLU A CA 1
ATOM 595 C C . GLU A 1 80 ? -9.739 37.892 -13.455 1.00 56.66 80 GLU A C 1
ATOM 597 O O . GLU A 1 80 ? -10.181 36.805 -13.834 1.00 56.66 80 GLU A O 1
ATOM 602 N N . LYS A 1 81 ? -9.039 37.981 -12.317 1.00 58.72 81 LYS A N 1
ATOM 603 C CA . LYS A 1 81 ? -8.782 36.825 -11.450 1.00 58.72 81 LYS A CA 1
ATOM 604 C C . LYS A 1 81 ? -9.975 36.445 -10.583 1.00 58.72 81 LYS A C 1
ATOM 606 O O . LYS A 1 81 ? -10.042 35.288 -10.171 1.00 58.72 81 LYS A O 1
ATOM 611 N N . LEU A 1 82 ? -10.872 37.385 -10.296 1.00 62.34 82 LEU A N 1
ATOM 612 C CA . LEU A 1 82 ? -12.048 37.125 -9.473 1.00 62.34 82 LEU A CA 1
ATOM 613 C C . LEU A 1 82 ? -13.170 36.487 -10.305 1.00 62.34 82 LEU A C 1
ATOM 615 O O . LEU A 1 82 ? -13.794 35.536 -9.842 1.00 62.34 82 LEU A O 1
ATOM 619 N N . GLU A 1 83 ? -13.356 36.915 -11.558 1.00 62.66 83 GLU A N 1
ATOM 620 C CA . GLU A 1 83 ? -14.372 36.329 -12.450 1.00 62.66 83 GLU A CA 1
ATOM 621 C C . GLU A 1 83 ? -14.027 34.900 -12.889 1.00 62.66 83 GLU A C 1
ATOM 623 O O . GLU A 1 83 ? -14.899 34.036 -12.955 1.00 62.66 83 GLU A O 1
ATOM 628 N N . LYS A 1 84 ? -12.743 34.599 -13.111 1.00 65.44 84 LYS A N 1
ATOM 629 C CA . LYS A 1 84 ? -12.300 33.263 -13.551 1.00 65.44 84 LYS A CA 1
ATOM 630 C C . LYS A 1 84 ? -12.364 32.187 -12.460 1.00 65.44 84 LYS A C 1
ATOM 632 O O . LYS A 1 84 ? -12.149 31.016 -12.755 1.00 65.44 84 LYS A O 1
ATOM 637 N N . LEU A 1 85 ? -12.604 32.583 -11.210 1.00 64.25 85 LEU A N 1
ATOM 638 C CA . LEU A 1 85 ? -12.714 31.690 -10.052 1.00 64.25 85 LEU A CA 1
ATOM 639 C C . LEU A 1 85 ? -14.170 31.455 -9.618 1.00 64.25 85 LEU A C 1
ATOM 641 O O . LEU A 1 85 ? -14.406 30.619 -8.749 1.00 64.25 85 LEU A O 1
ATOM 645 N N . ALA A 1 86 ? -15.123 32.182 -10.208 1.00 61.97 86 ALA A N 1
ATOM 646 C CA . ALA A 1 86 ? -16.550 32.099 -9.899 1.00 61.97 86 ALA A CA 1
ATOM 647 C C . ALA A 1 86 ? -17.378 31.353 -10.970 1.00 61.97 86 ALA A C 1
ATOM 649 O O . ALA A 1 86 ? -18.607 31.406 -10.920 1.00 61.97 86 ALA A O 1
ATOM 650 N N . VAL A 1 87 ? -16.727 30.655 -11.912 1.00 49.81 87 VAL A N 1
ATOM 651 C CA . VAL A 1 87 ? -17.365 29.764 -12.904 1.00 49.81 87 VAL A CA 1
ATOM 652 C C . VAL A 1 87 ? -16.959 28.320 -12.656 1.00 49.81 87 VAL A C 1
ATOM 654 O O . VAL A 1 87 ? -15.741 28.078 -12.499 1.00 49.81 87 VAL A O 1
#

pLDDT: mean 74.0, std 20.83, range [31.97, 97.88]